Protein AF-A0A6B3R891-F1 (afdb_monomer)

Nearest PDB structures (foldseek):
  6grj-assembly1_E  TM=6.201E-01  e=4.876E-01  Aeromonas hydrophila
  6grj-assembly1_C  TM=6.245E-01  e=6.160E-01  Aeromonas hydrophila
  7a0g-assembly1_EEE  TM=6.509E-01  e=9.831E-01  Serratia marcescens
  3q0k-assembly1_A  TM=6.183E-01  e=3.164E+00  Homo sapiens

pLDDT: mean 75.76, std 16.64, range [42.31, 96.69]

Secondary structure (DSSP, 8-state):
--------------S---HHHHHHHHHHHHHHHHHHHHHHHHHHHHHHHHHHHHH-TT-GGGHHHHHHHHHHHHHHHHHHHHHHHHHHHHHHHHHHHHHHHHHHHHHHT--

Sequence (111 aa):
MKRFRRFRSDFRNNEKIILRDFLAMERTTLANERTFFSYIRTSFYLIIAGIAFVKLEDFEPLSWVGYALFFISAFLLTFGIIRYQLLQKKLNRFYDDSEIEERFKTDKSKE

Structure (mmCIF, N/CA/C/O backbone):
data_AF-A0A6B3R891-F1
#
_entry.id   AF-A0A6B3R891-F1
#
loop_
_atom_site.group_PDB
_atom_site.id
_atom_site.type_symbol
_atom_site.label_atom_id
_atom_site.label_alt_id
_atom_site.label_comp_id
_atom_site.label_asym_id
_atom_site.label_entity_id
_atom_site.label_seq_id
_atom_site.pdbx_PDB_ins_code
_atom_site.Cartn_x
_atom_site.Cartn_y
_atom_site.Cartn_z
_atom_site.occupancy
_atom_site.B_iso_or_equiv
_atom_site.auth_seq_id
_atom_site.auth_comp_id
_atom_site.auth_asym_id
_atom_site.auth_atom_id
_atom_site.pdbx_PDB_model_num
ATOM 1 N N . MET A 1 1 ? -21.878 10.599 -6.935 1.00 51.31 1 MET A N 1
ATOM 2 C CA . MET A 1 1 ? -22.145 9.140 -7.068 1.00 51.31 1 MET A CA 1
ATOM 3 C C . MET A 1 1 ? -20.910 8.403 -6.554 1.00 51.31 1 MET A C 1
ATOM 5 O O . MET A 1 1 ? -19.841 8.753 -7.007 1.00 51.31 1 MET A O 1
ATOM 9 N N . LYS A 1 2 ? -20.893 7.479 -5.587 1.00 42.31 2 LYS A N 1
ATOM 10 C CA . LYS A 1 2 ? -21.854 6.480 -5.095 1.00 42.31 2 LYS A CA 1
ATOM 11 C C . LYS A 1 2 ? -21.885 6.488 -3.555 1.00 42.31 2 LYS A C 1
ATOM 13 O O . LYS A 1 2 ? -20.847 6.472 -2.902 1.00 42.31 2 LYS A O 1
ATOM 18 N N . ARG A 1 3 ? -23.092 6.496 -2.986 1.00 43.94 3 ARG A N 1
ATOM 19 C CA . ARG A 1 3 ? -23.376 6.450 -1.544 1.00 43.94 3 ARG A CA 1
ATOM 20 C C . ARG A 1 3 ? -23.427 4.976 -1.122 1.00 43.94 3 ARG A C 1
ATOM 22 O O . ARG A 1 3 ? -24.460 4.334 -1.286 1.00 43.94 3 ARG A O 1
ATOM 29 N N . PHE A 1 4 ? -22.315 4.416 -0.645 1.00 45.41 4 PHE A N 1
ATOM 30 C CA . PHE A 1 4 ? -22.307 3.055 -0.099 1.00 45.41 4 PHE A CA 1
ATOM 31 C C . PHE A 1 4 ? -23.036 3.041 1.250 1.00 45.41 4 PHE A C 1
ATOM 33 O O . PHE A 1 4 ? -22.619 3.683 2.216 1.00 45.41 4 PHE A O 1
ATOM 40 N N . ARG A 1 5 ? -24.173 2.340 1.285 1.00 51.09 5 ARG A N 1
ATOM 41 C CA . ARG A 1 5 ? -24.994 2.118 2.479 1.00 51.09 5 ARG A CA 1
ATOM 42 C C . ARG A 1 5 ? -24.164 1.368 3.526 1.00 51.09 5 ARG A C 1
ATOM 44 O O . ARG A 1 5 ? -23.739 0.241 3.294 1.00 51.09 5 ARG A O 1
ATOM 51 N N . ARG A 1 6 ? -23.941 2.001 4.682 1.00 46.69 6 ARG A N 1
ATOM 52 C CA . ARG A 1 6 ? -23.404 1.346 5.881 1.00 46.69 6 ARG A CA 1
ATOM 53 C C . ARG A 1 6 ? -24.462 0.374 6.403 1.00 46.69 6 ARG A C 1
ATOM 55 O O . ARG A 1 6 ? -25.489 0.818 6.905 1.00 46.69 6 ARG A O 1
ATOM 62 N N . PHE A 1 7 ? -24.198 -0.926 6.310 1.00 45.84 7 PHE A N 1
ATOM 63 C CA . PHE A 1 7 ? -24.876 -1.925 7.131 1.00 45.84 7 PHE A CA 1
ATOM 64 C C . PHE A 1 7 ? -24.382 -1.718 8.571 1.00 45.84 7 PHE A C 1
ATOM 66 O O . PHE A 1 7 ? -23.289 -2.149 8.936 1.00 45.84 7 PHE A O 1
ATOM 73 N N . ARG A 1 8 ? -25.111 -0.905 9.346 1.00 48.62 8 ARG A N 1
ATOM 74 C CA . ARG A 1 8 ? -24.868 -0.701 10.777 1.00 48.62 8 ARG A CA 1
ATOM 75 C C . ARG A 1 8 ? -25.511 -1.897 11.480 1.00 48.62 8 ARG A C 1
ATOM 77 O O . ARG A 1 8 ? -26.711 -1.882 11.712 1.00 48.62 8 ARG A O 1
ATOM 84 N N . SER A 1 9 ? -24.736 -2.947 11.746 1.00 52.62 9 SER A N 1
ATOM 85 C CA . SER A 1 9 ? -25.131 -3.940 12.745 1.00 52.62 9 SER A CA 1
ATOM 86 C C . SER A 1 9 ? -25.125 -3.222 14.089 1.00 52.62 9 SER A C 1
ATOM 88 O O . SER A 1 9 ? -24.061 -2.831 14.573 1.00 52.62 9 SER A O 1
ATOM 90 N N . ASP A 1 10 ? -26.313 -2.960 14.614 1.00 44.12 10 ASP A N 1
ATOM 91 C CA . ASP A 1 10 ? -26.552 -2.241 15.859 1.00 44.12 10 ASP A CA 1
ATOM 92 C C . ASP A 1 10 ? -26.195 -3.144 17.053 1.00 44.12 10 ASP A C 1
ATOM 94 O O . ASP A 1 10 ? -27.053 -3.643 17.770 1.00 44.12 10 ASP A O 1
ATOM 98 N N . PHE A 1 11 ? -24.904 -3.438 17.226 1.00 49.31 11 PHE A N 1
ATOM 99 C CA . PHE A 1 11 ? -24.393 -4.041 18.454 1.00 49.31 11 PHE A CA 1
ATOM 100 C C . PHE A 1 11 ? -24.212 -2.919 19.476 1.00 49.31 11 PHE A C 1
ATOM 102 O O . PHE A 1 11 ? -23.114 -2.396 19.657 1.00 49.31 11 PHE A O 1
ATOM 109 N N . ARG A 1 12 ? -25.315 -2.514 20.111 1.00 45.50 12 ARG A N 1
ATOM 110 C CA . AR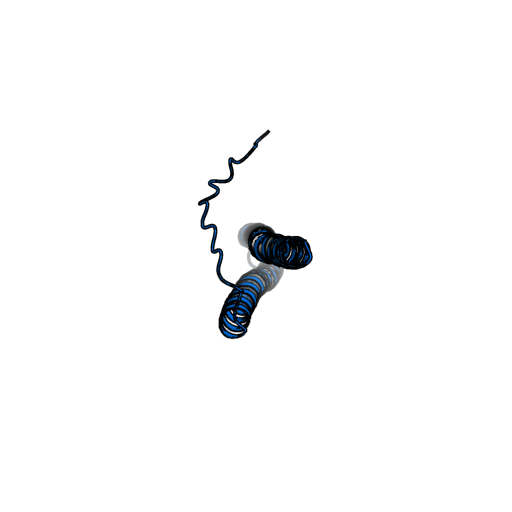G A 1 12 ? -25.291 -1.648 21.294 1.00 45.50 12 ARG A CA 1
ATOM 111 C C . ARG A 1 12 ? -24.778 -2.468 22.474 1.00 45.50 12 ARG A C 1
ATOM 113 O O . ARG A 1 12 ? -25.563 -3.071 23.201 1.00 45.50 12 ARG A O 1
ATOM 120 N N . ASN A 1 13 ? -23.457 -2.548 22.623 1.00 51.41 13 ASN A N 1
ATOM 121 C CA . ASN A 1 13 ? -22.866 -3.112 23.827 1.00 51.41 13 ASN A CA 1
ATOM 122 C C . ASN A 1 13 ? -22.953 -2.056 24.939 1.00 51.41 13 ASN A C 1
ATOM 124 O O . ASN A 1 13 ? -22.183 -1.106 24.960 1.00 51.41 13 ASN A O 1
ATOM 128 N N . ASN A 1 14 ? -23.939 -2.203 25.826 1.00 51.06 14 ASN A N 1
ATOM 129 C CA . ASN A 1 14 ? -24.176 -1.318 26.974 1.00 51.06 14 ASN A CA 1
ATOM 130 C C . ASN A 1 14 ? -23.170 -1.532 28.128 1.00 51.06 14 ASN A C 1
ATOM 132 O O . ASN A 1 14 ? -23.333 -0.938 29.203 1.00 51.06 14 ASN A O 1
ATOM 136 N N . GLU A 1 15 ? -22.163 -2.385 27.931 1.00 57.41 15 GLU A N 1
ATOM 137 C CA . GLU A 1 15 ? -21.151 -2.752 28.918 1.00 57.41 15 GLU A CA 1
ATOM 138 C C . GLU A 1 15 ? -19.906 -1.864 28.778 1.00 57.41 15 GLU A C 1
ATOM 140 O O . GLU A 1 15 ? -19.443 -1.586 27.672 1.00 57.41 15 GLU A O 1
ATOM 145 N N . LYS A 1 16 ? -19.371 -1.386 29.910 1.00 58.34 16 LYS A N 1
ATOM 146 C CA . LYS A 1 16 ? -18.164 -0.547 29.943 1.00 58.34 16 LYS A CA 1
ATOM 147 C C . LYS A 1 16 ? -17.007 -1.286 29.269 1.00 58.34 16 LYS A C 1
ATOM 149 O O . LYS A 1 16 ? -16.736 -2.428 29.634 1.00 58.34 16 LYS A O 1
ATOM 154 N N . ILE A 1 17 ? -16.314 -0.627 28.337 1.00 62.66 17 ILE A N 1
ATOM 155 C CA . ILE A 1 17 ? -15.110 -1.180 27.706 1.00 62.66 17 ILE A CA 1
ATOM 156 C C . ILE A 1 17 ? -14.088 -1.438 28.812 1.00 62.66 17 ILE A C 1
ATOM 158 O O . ILE A 1 17 ? -13.577 -0.518 29.448 1.00 62.66 17 ILE A O 1
ATOM 162 N N . ILE A 1 18 ? -13.820 -2.710 29.079 1.00 72.62 18 ILE A N 1
ATOM 163 C CA . ILE A 1 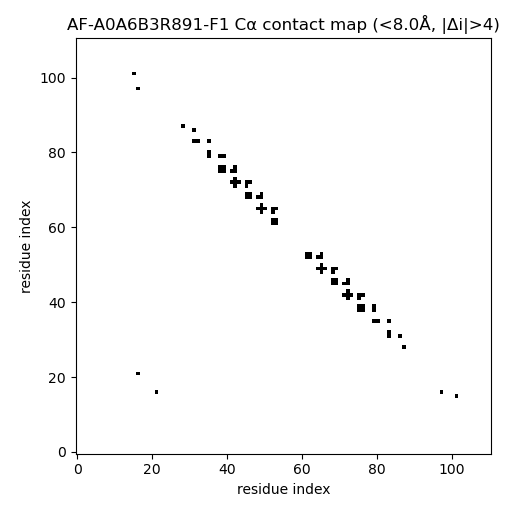18 ? -12.849 -3.123 30.088 1.00 72.62 18 ILE A CA 1
ATOM 164 C C . ILE A 1 18 ? -11.453 -2.972 29.467 1.00 72.62 18 ILE A C 1
ATOM 166 O O . ILE A 1 18 ? -11.293 -3.131 28.257 1.00 72.62 18 ILE A O 1
ATOM 170 N N . LEU A 1 19 ? -10.409 -2.754 30.274 1.00 74.50 19 LEU A N 1
ATOM 171 C CA . LEU A 1 19 ? -9.014 -2.668 29.803 1.00 74.50 19 LEU A CA 1
ATOM 172 C C . LEU A 1 19 ? -8.623 -3.826 28.854 1.00 74.50 19 LEU A C 1
ATOM 174 O O . LEU A 1 19 ? -7.897 -3.633 27.884 1.00 74.50 19 LEU A O 1
ATOM 178 N N . ARG A 1 20 ? -9.167 -5.030 29.073 1.00 80.19 20 ARG A N 1
ATOM 179 C CA . ARG A 1 20 ? -8.980 -6.194 28.190 1.00 80.19 20 ARG A CA 1
ATO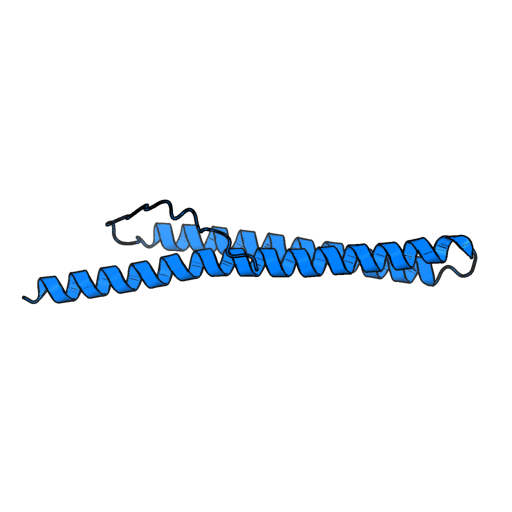M 180 C C . ARG A 1 20 ? -9.438 -5.948 26.748 1.00 80.19 20 ARG A C 1
ATOM 182 O O . ARG A 1 20 ? -8.775 -6.406 25.818 1.00 80.19 20 ARG A O 1
ATOM 189 N N . ASP A 1 21 ? -10.556 -5.259 26.565 1.00 79.00 21 ASP A N 1
ATOM 190 C CA . ASP A 1 21 ? -11.152 -5.012 25.253 1.00 79.00 21 ASP A CA 1
ATOM 191 C C . ASP A 1 21 ? -10.382 -3.910 24.513 1.00 79.00 21 ASP A C 1
ATOM 193 O O . ASP A 1 21 ? -10.179 -4.009 23.302 1.00 79.00 21 ASP A O 1
ATOM 197 N N . PHE A 1 22 ? -9.827 -2.940 25.251 1.00 79.69 22 PHE A N 1
ATOM 198 C CA . PHE A 1 22 ? -8.848 -1.984 24.725 1.00 79.69 22 PHE A CA 1
ATOM 199 C C . PHE A 1 22 ? -7.580 -2.692 24.217 1.00 79.69 22 PHE A C 1
ATOM 201 O O . PHE A 1 22 ? -7.221 -2.546 23.047 1.00 79.69 22 PHE A O 1
ATOM 208 N N . LEU A 1 23 ? -6.958 -3.557 25.033 1.00 82.50 23 LEU A N 1
ATOM 209 C CA . LEU A 1 23 ? -5.793 -4.350 24.604 1.00 82.50 23 LEU A CA 1
ATOM 210 C C . LEU A 1 23 ? -6.120 -5.298 23.434 1.00 82.50 23 LEU A C 1
ATOM 212 O O . LEU A 1 23 ? -5.256 -5.629 22.617 1.00 82.50 23 LEU A O 1
ATOM 216 N N . ALA A 1 24 ? -7.354 -5.798 23.338 1.00 84.00 24 ALA A N 1
ATOM 217 C CA . ALA A 1 24 ? -7.794 -6.571 22.180 1.00 84.00 24 ALA A CA 1
ATOM 218 C C . ALA A 1 24 ? -7.853 -5.697 20.918 1.00 84.00 24 ALA A C 1
ATOM 220 O O . ALA A 1 24 ? -7.377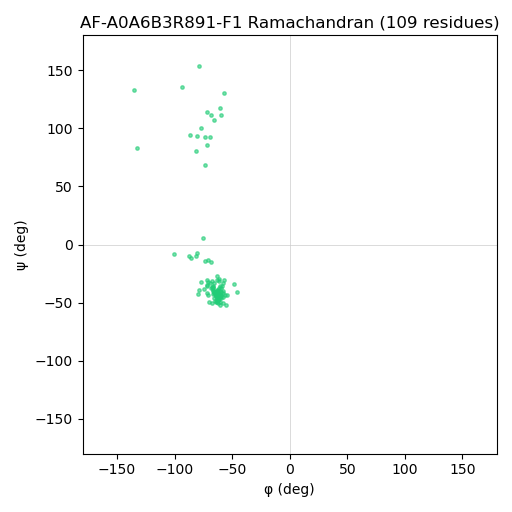 -6.122 19.864 1.00 84.00 24 ALA A O 1
ATOM 221 N N . MET A 1 25 ? -8.361 -4.472 21.034 1.00 80.19 25 MET A N 1
ATOM 222 C CA . MET A 1 25 ? -8.458 -3.518 19.935 1.00 80.19 25 MET A CA 1
ATOM 223 C C . MET A 1 25 ? -7.080 -3.067 19.438 1.00 80.19 25 MET A C 1
ATOM 225 O O . MET A 1 25 ? -6.831 -3.158 18.235 1.00 80.19 25 MET A O 1
ATOM 229 N N . GLU A 1 26 ? -6.149 -2.712 20.328 1.00 85.56 26 GLU A N 1
ATOM 230 C CA . GLU A 1 26 ? -4.766 -2.374 19.952 1.00 85.56 26 GLU A CA 1
ATOM 231 C C . GLU A 1 26 ? -4.104 -3.492 19.142 1.00 85.56 26 GLU A C 1
ATOM 233 O O . GLU A 1 26 ? -3.514 -3.233 18.093 1.00 85.56 26 GLU A O 1
ATOM 238 N N . ARG A 1 27 ? -4.274 -4.758 19.548 1.00 86.75 27 ARG A N 1
ATOM 239 C CA . ARG A 1 27 ? -3.743 -5.907 18.793 1.00 86.75 27 ARG A CA 1
ATOM 240 C C . ARG A 1 27 ? -4.321 -5.998 17.379 1.00 86.75 27 ARG A C 1
ATOM 242 O O . ARG A 1 27 ? -3.599 -6.364 16.450 1.00 86.75 27 ARG A O 1
ATOM 249 N N . THR A 1 28 ? -5.594 -5.647 17.185 1.00 87.62 28 THR A N 1
ATOM 250 C CA . THR A 1 28 ? -6.194 -5.595 15.841 1.00 87.62 28 THR A CA 1
ATOM 251 C C . THR A 1 28 ? -5.679 -4.418 15.012 1.00 87.62 28 THR A C 1
ATOM 253 O O . THR A 1 28 ? -5.453 -4.579 13.810 1.00 87.62 28 THR A O 1
ATOM 256 N N . THR A 1 29 ? -5.422 -3.265 15.634 1.00 84.38 29 THR A N 1
ATOM 257 C CA . THR A 1 29 ? -4.817 -2.093 14.982 1.00 84.38 29 THR A CA 1
ATOM 258 C C . THR A 1 29 ? -3.407 -2.407 14.500 1.00 84.38 29 THR A C 1
ATOM 260 O O . THR A 1 29 ? -3.108 -2.247 13.317 1.00 84.38 29 THR A O 1
ATOM 263 N N . LEU A 1 30 ? -2.579 -2.978 15.374 1.00 87.19 30 LEU A N 1
ATOM 264 C CA . LEU A 1 30 ? -1.200 -3.366 15.076 1.00 87.19 30 LEU A CA 1
ATOM 265 C C . LEU A 1 30 ? -1.142 -4.417 13.951 1.00 87.19 30 LEU A C 1
ATOM 267 O O . LEU A 1 30 ? -0.302 -4.357 13.051 1.00 87.19 30 LEU A O 1
ATOM 271 N N . ALA A 1 31 ? -2.096 -5.353 13.928 1.00 89.50 31 ALA A N 1
ATOM 272 C CA . ALA A 1 31 ? -2.243 -6.306 12.828 1.00 89.50 31 ALA A CA 1
ATOM 273 C C . ALA A 1 31 ? -2.633 -5.635 11.492 1.00 89.50 31 ALA A C 1
ATOM 275 O O . ALA A 1 31 ? -2.202 -6.087 10.421 1.00 89.50 31 ALA A O 1
ATOM 276 N N . ASN A 1 32 ? -3.419 -4.555 11.521 1.00 86.19 32 ASN A N 1
ATOM 277 C CA . ASN A 1 32 ? -3.773 -3.789 10.324 1.00 86.19 32 ASN A CA 1
ATOM 278 C C . ASN A 1 32 ? -2.613 -2.972 9.782 1.00 86.19 32 ASN A C 1
ATOM 280 O O . ASN A 1 32 ? -2.396 -2.984 8.569 1.00 86.19 32 ASN A O 1
ATOM 284 N N . GLU A 1 33 ? -1.848 -2.332 10.660 1.00 89.62 33 GLU A N 1
ATOM 285 C CA . GLU A 1 33 ? -0.610 -1.641 10.303 1.00 89.62 33 GLU A CA 1
ATOM 286 C C . GLU A 1 33 ? 0.398 -2.607 9.682 1.00 89.62 33 GLU A C 1
ATOM 288 O O . GLU A 1 33 ? 0.926 -2.343 8.606 1.00 89.62 33 GLU A O 1
ATOM 293 N N . ARG A 1 34 ? 0.577 -3.801 10.261 1.00 92.50 34 ARG A N 1
ATOM 294 C CA . ARG A 1 34 ? 1.406 -4.861 9.664 1.00 92.50 34 ARG A CA 1
ATOM 295 C C . ARG A 1 34 ? 0.961 -5.228 8.247 1.00 92.50 34 ARG A C 1
ATOM 297 O O . ARG A 1 34 ? 1.791 -5.418 7.355 1.00 92.50 34 ARG A O 1
ATOM 304 N N . THR A 1 35 ? -0.347 -5.347 8.031 1.00 91.12 35 THR A N 1
ATOM 305 C CA . THR A 1 35 ? -0.894 -5.665 6.705 1.00 91.12 35 THR A CA 1
ATOM 306 C C . THR A 1 35 ? -0.619 -4.521 5.725 1.00 91.12 35 THR A C 1
ATOM 308 O O . THR A 1 35 ? -0.204 -4.763 4.595 1.00 91.12 35 THR A O 1
ATOM 311 N N . PHE A 1 36 ? -0.773 -3.273 6.166 1.00 89.00 36 PHE A N 1
ATOM 312 C CA . PHE A 1 36 ? -0.440 -2.083 5.384 1.00 89.00 36 PHE A CA 1
ATOM 313 C C . PHE A 1 36 ? 1.050 -2.026 5.009 1.00 89.00 36 PHE A C 1
ATOM 315 O O . PHE A 1 36 ? 1.379 -1.876 3.832 1.00 89.00 36 PHE A O 1
ATOM 322 N N . PHE A 1 37 ? 1.956 -2.265 5.960 1.00 90.38 37 PHE A N 1
ATOM 323 C CA . PHE A 1 37 ? 3.392 -2.349 5.681 1.00 90.38 37 PHE A CA 1
ATOM 324 C C . PHE A 1 37 ? 3.747 -3.483 4.713 1.00 90.38 37 PHE A C 1
ATOM 326 O O . PHE A 1 37 ? 4.691 -3.352 3.937 1.00 90.38 37 PHE A O 1
ATOM 333 N N . SER A 1 38 ? 2.980 -4.575 4.702 1.00 94.62 38 SER A N 1
ATOM 334 C CA . SER A 1 38 ? 3.163 -5.661 3.730 1.00 94.62 38 SER A CA 1
ATOM 335 C C . SER A 1 38 ? 2.787 -5.229 2.304 1.00 94.62 38 SER A C 1
ATOM 337 O O . SER A 1 38 ? 3.491 -5.577 1.354 1.00 94.62 38 SER A O 1
ATOM 339 N N . TYR A 1 39 ? 1.741 -4.409 2.138 1.00 93.19 39 TYR A N 1
ATOM 340 C CA . TYR A 1 39 ? 1.407 -3.791 0.845 1.00 93.19 39 TYR A CA 1
ATOM 341 C C . TYR A 1 39 ? 2.488 -2.810 0.377 1.00 93.19 39 TYR A C 1
ATOM 343 O O . TYR A 1 39 ? 2.881 -2.846 -0.787 1.00 93.19 39 TYR A O 1
ATOM 351 N N . ILE A 1 40 ? 3.026 -1.976 1.275 1.00 94.44 40 ILE A N 1
ATOM 352 C CA . ILE A 1 40 ? 4.143 -1.074 0.939 1.00 94.44 40 ILE A CA 1
ATOM 353 C C . ILE A 1 40 ? 5.363 -1.880 0.491 1.00 94.44 40 ILE A C 1
ATOM 355 O O . ILE A 1 40 ? 5.931 -1.621 -0.567 1.00 94.44 40 ILE A O 1
ATOM 359 N N . ARG A 1 41 ? 5.737 -2.895 1.274 1.00 94.88 41 ARG A N 1
ATOM 360 C CA . ARG A 1 41 ? 6.883 -3.761 0.997 1.00 94.88 41 ARG A CA 1
ATOM 361 C C . ARG A 1 41 ? 6.791 -4.394 -0.393 1.00 94.88 41 ARG A C 1
ATOM 363 O O . ARG A 1 41 ? 7.735 -4.307 -1.170 1.00 94.88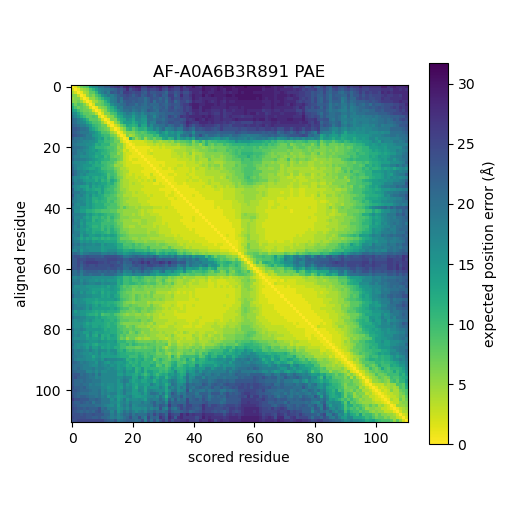 41 ARG A O 1
ATOM 370 N N . THR A 1 42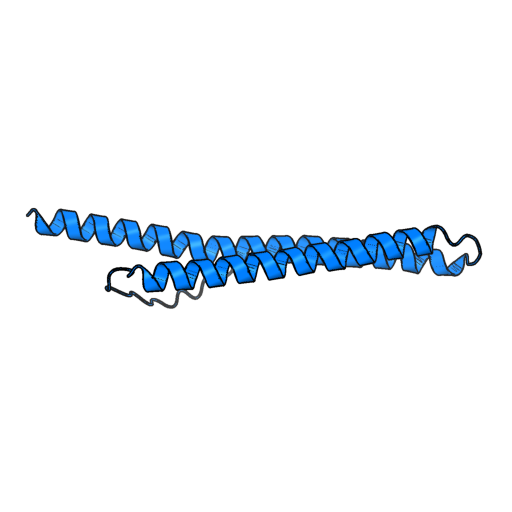 ? 5.662 -5.026 -0.707 1.00 96.31 42 THR A N 1
ATOM 371 C CA . THR A 1 42 ? 5.447 -5.673 -2.014 1.00 96.31 42 THR A CA 1
ATOM 372 C C . THR A 1 42 ? 5.478 -4.667 -3.162 1.00 96.31 42 THR A C 1
ATOM 374 O O . THR A 1 42 ? 6.108 -4.931 -4.182 1.00 96.31 42 THR A O 1
ATOM 377 N N . SER A 1 43 ? 4.901 -3.480 -2.969 1.00 95.38 43 SER A N 1
ATOM 378 C CA . SER A 1 43 ? 4.951 -2.396 -3.957 1.00 95.38 43 SER A CA 1
ATOM 379 C C . SER A 1 43 ? 6.393 -1.945 -4.233 1.00 95.38 43 SER A C 1
ATOM 381 O O . SER A 1 43 ? 6.780 -1.788 -5.392 1.00 95.38 43 SER A O 1
ATOM 383 N N . PHE A 1 44 ? 7.228 -1.807 -3.198 1.00 96.19 44 PHE A N 1
ATOM 384 C CA . PHE A 1 44 ? 8.642 -1.450 -3.358 1.00 96.19 44 PHE A CA 1
ATOM 385 C C . PHE A 1 44 ? 9.449 -2.527 -4.074 1.00 96.19 44 PHE A C 1
ATOM 387 O O . PHE A 1 44 ? 10.241 -2.191 -4.951 1.00 96.19 44 PHE A O 1
ATOM 394 N N . TYR A 1 45 ? 9.217 -3.807 -3.777 1.00 96.69 45 TYR A N 1
ATOM 395 C CA . TYR A 1 45 ? 9.865 -4.887 -4.525 1.00 96.69 45 TYR A CA 1
ATOM 396 C C . TYR A 1 45 ? 9.514 -4.847 -6.013 1.00 96.69 45 TYR A C 1
ATOM 398 O O . TYR A 1 45 ? 10.400 -5.021 -6.845 1.00 96.69 45 TYR A O 1
ATOM 406 N N . LEU A 1 46 ? 8.256 -4.559 -6.359 1.00 95.31 46 LEU A N 1
ATOM 407 C CA . LEU A 1 46 ? 7.836 -4.416 -7.754 1.00 95.31 46 LEU A CA 1
ATOM 408 C C . LEU A 1 46 ? 8.453 -3.193 -8.437 1.00 95.31 46 LEU A C 1
ATOM 410 O O . LEU A 1 46 ? 8.805 -3.283 -9.607 1.00 95.31 46 LEU A O 1
ATOM 414 N N . ILE A 1 47 ? 8.627 -2.075 -7.725 1.00 95.12 47 ILE A N 1
ATOM 415 C CA . ILE A 1 47 ? 9.329 -0.895 -8.258 1.00 95.12 47 ILE A CA 1
ATOM 416 C C . ILE A 1 47 ? 10.795 -1.225 -8.522 1.00 95.12 47 ILE A C 1
ATOM 418 O O . ILE A 1 47 ? 11.287 -0.954 -9.610 1.00 95.12 47 ILE A O 1
ATOM 422 N N . ILE A 1 48 ? 11.488 -1.839 -7.560 1.00 95.38 48 ILE A N 1
ATOM 423 C CA . ILE A 1 48 ? 12.898 -2.223 -7.709 1.00 95.38 48 ILE A CA 1
ATOM 424 C C . ILE A 1 48 ? 13.060 -3.198 -8.879 1.00 95.38 48 ILE A C 1
ATOM 426 O O . ILE A 1 48 ? 13.936 -3.003 -9.719 1.00 95.38 48 ILE A O 1
ATOM 430 N N . ALA A 1 49 ? 12.188 -4.204 -8.973 1.00 92.94 49 ALA A N 1
ATOM 431 C CA . ALA A 1 49 ? 12.166 -5.131 -10.097 1.00 92.94 49 ALA A CA 1
ATOM 432 C C . ALA A 1 49 ? 11.879 -4.405 -11.422 1.00 92.94 49 ALA A C 1
ATOM 434 O O . ALA A 1 49 ? 12.587 -4.626 -12.397 1.00 92.94 49 ALA A O 1
ATOM 435 N N . GLY A 1 50 ? 10.905 -3.492 -11.456 1.00 91.44 50 GLY A N 1
ATOM 436 C CA . GLY A 1 50 ? 10.583 -2.687 -12.635 1.00 91.44 50 GLY A CA 1
ATOM 437 C C . GLY A 1 50 ? 11.764 -1.835 -13.102 1.00 91.44 50 GLY A C 1
ATOM 438 O O . GLY A 1 50 ? 12.069 -1.823 -14.289 1.00 91.44 50 GLY A O 1
ATOM 439 N N . ILE A 1 51 ? 12.482 -1.193 -12.176 1.00 91.31 51 ILE A N 1
ATOM 440 C CA . ILE A 1 51 ? 13.711 -0.438 -12.470 1.00 91.31 51 ILE A CA 1
ATOM 441 C C . ILE A 1 51 ? 14.793 -1.365 -13.031 1.00 91.31 51 ILE A C 1
ATOM 443 O O . ILE A 1 51 ? 15.438 -1.013 -14.016 1.00 91.31 51 ILE A O 1
ATOM 447 N N . ALA A 1 52 ? 14.986 -2.544 -12.434 1.00 90.62 52 ALA A N 1
ATOM 448 C CA . ALA A 1 52 ? 15.953 -3.523 -12.921 1.00 90.62 52 ALA A CA 1
ATOM 449 C C . ALA A 1 52 ? 15.625 -3.978 -14.353 1.00 90.62 52 ALA A C 1
ATOM 451 O O . ALA A 1 52 ? 16.519 -4.017 -15.190 1.00 90.62 52 ALA A O 1
ATOM 452 N N . PHE A 1 53 ? 14.349 -4.241 -14.653 1.00 86.69 53 PHE A N 1
ATOM 453 C CA . PHE A 1 53 ? 13.898 -4.623 -15.994 1.00 86.69 53 PHE A CA 1
ATOM 454 C C . PHE A 1 53 ? 14.039 -3.500 -17.025 1.00 86.69 53 PHE A C 1
ATOM 456 O O . PHE A 1 53 ? 14.443 -3.775 -18.146 1.00 86.69 53 PHE A O 1
ATOM 463 N N . VAL A 1 54 ? 13.746 -2.246 -16.667 1.00 84.69 54 VAL A N 1
ATOM 464 C CA . VAL A 1 54 ? 13.928 -1.098 -17.579 1.00 84.69 54 VAL A CA 1
ATOM 465 C C . VAL A 1 54 ? 15.409 -0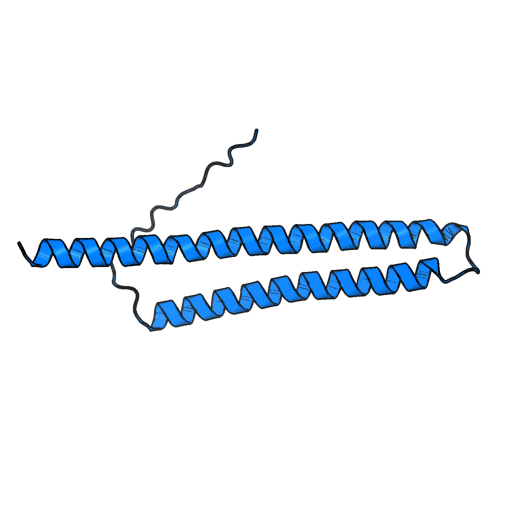.840 -17.868 1.00 84.69 54 VAL A C 1
ATOM 467 O O . VAL A 1 54 ? 15.747 -0.387 -18.955 1.00 84.69 54 VAL A O 1
ATOM 470 N N . LYS A 1 55 ? 16.295 -1.131 -16.909 1.00 84.12 55 LYS A N 1
ATOM 471 C CA . LYS A 1 55 ? 17.746 -0.952 -17.050 1.00 84.12 55 LYS A CA 1
ATOM 472 C C . LYS A 1 55 ? 18.438 -2.102 -17.800 1.00 84.12 55 LYS A C 1
ATOM 474 O O . LYS A 1 55 ? 19.612 -1.976 -18.134 1.00 84.12 55 LYS A O 1
ATOM 479 N N . LEU A 1 56 ? 17.748 -3.214 -18.062 1.00 82.25 56 LEU A N 1
ATOM 480 C CA . LEU A 1 56 ? 18.251 -4.256 -18.957 1.00 82.25 56 LEU A CA 1
ATOM 481 C C . LEU A 1 56 ? 18.139 -3.752 -20.407 1.00 82.25 56 LEU A C 1
ATOM 483 O O . LEU A 1 56 ? 17.100 -3.896 -21.045 1.00 82.25 56 LEU A O 1
ATOM 487 N N . GLU A 1 57 ? 19.213 -3.145 -20.913 1.00 63.31 57 GLU A N 1
ATOM 488 C CA . GLU A 1 57 ? 19.299 -2.594 -22.278 1.00 63.31 57 GLU A CA 1
ATOM 489 C C . GLU A 1 57 ? 19.286 -3.681 -23.375 1.00 63.31 57 GLU A C 1
ATOM 491 O O . GLU A 1 57 ? 18.999 -3.382 -24.530 1.00 63.31 57 GLU A O 1
ATOM 496 N N . ASP A 1 58 ? 19.510 -4.952 -23.020 1.00 64.81 58 ASP A N 1
ATOM 497 C CA . ASP A 1 58 ? 19.671 -6.055 -23.982 1.00 64.81 58 ASP A CA 1
ATOM 498 C C . ASP A 1 58 ? 18.352 -6.633 -24.545 1.00 64.81 58 ASP A C 1
ATOM 500 O O . ASP A 1 58 ? 18.380 -7.463 -25.454 1.00 64.81 58 ASP A O 1
ATOM 504 N N . PHE A 1 59 ? 17.182 -6.222 -24.035 1.00 64.44 59 PHE A N 1
ATOM 505 C CA . PHE A 1 59 ? 15.880 -6.746 -24.474 1.00 64.44 59 PHE A CA 1
ATOM 506 C C . PHE A 1 59 ? 14.861 -5.627 -24.746 1.00 64.44 59 PHE A C 1
ATOM 508 O O . PHE A 1 59 ? 13.980 -5.366 -23.925 1.00 64.44 59 PHE A O 1
ATOM 515 N N . GLU A 1 60 ? 14.910 -5.027 -25.942 1.00 67.81 60 GLU A N 1
ATOM 516 C CA . GLU A 1 60 ? 13.926 -4.032 -26.418 1.00 67.81 60 GLU A CA 1
ATOM 517 C C . GLU A 1 60 ? 12.438 -4.400 -26.195 1.00 67.81 60 GLU A C 1
ATOM 519 O O . GLU A 1 60 ? 11.670 -3.528 -25.787 1.00 67.81 60 GLU A O 1
ATOM 524 N N . PRO A 1 61 ? 11.965 -5.652 -26.391 1.00 72.31 61 PRO A N 1
ATOM 525 C CA . PRO A 1 61 ? 10.555 -5.966 -26.143 1.00 72.31 61 PRO A CA 1
ATOM 526 C C . PRO A 1 61 ? 10.183 -6.041 -24.652 1.00 72.31 61 PRO A C 1
ATOM 528 O O . PRO A 1 61 ? 8.997 -6.048 -24.312 1.00 72.31 61 PRO A O 1
ATOM 531 N N . LEU A 1 62 ? 11.157 -6.106 -23.737 1.00 74.38 62 LEU A N 1
ATOM 532 C CA . LEU A 1 62 ? 10.903 -6.334 -22.312 1.00 74.38 62 LEU A CA 1
ATOM 533 C C . LEU A 1 62 ? 10.591 -5.043 -21.542 1.00 74.38 62 LEU A C 1
ATOM 535 O O . LEU A 1 62 ? 10.071 -5.100 -20.426 1.00 74.38 62 LEU A O 1
ATOM 539 N N . SER A 1 63 ? 10.808 -3.872 -22.143 1.00 76.94 63 SER A N 1
ATOM 540 C CA . SER A 1 63 ? 10.553 -2.570 -21.515 1.00 76.94 63 SER A CA 1
ATOM 541 C C . SER A 1 63 ? 9.092 -2.405 -21.073 1.00 76.94 63 SER A C 1
ATOM 543 O O . SER A 1 63 ? 8.824 -1.821 -20.021 1.00 76.94 63 SER A O 1
ATOM 545 N N . TRP A 1 64 ? 8.136 -2.989 -21.812 1.00 85.12 64 TRP A N 1
ATOM 546 C CA . TRP A 1 64 ? 6.714 -2.996 -21.438 1.00 85.12 64 TRP A CA 1
ATOM 547 C C . TRP A 1 64 ? 6.460 -3.664 -20.080 1.00 85.12 64 TRP A C 1
ATOM 549 O O . TRP A 1 64 ? 5.610 -3.212 -19.311 1.00 85.12 64 TRP A O 1
ATOM 559 N N . VAL A 1 65 ? 7.221 -4.712 -19.749 1.00 89.00 65 VAL A N 1
ATOM 560 C CA . VAL A 1 65 ? 7.104 -5.425 -18.468 1.00 89.00 65 VAL A CA 1
ATOM 561 C C . VAL A 1 65 ? 7.457 -4.497 -17.308 1.00 89.00 65 VAL A C 1
ATOM 563 O O . VAL A 1 65 ? 6.756 -4.490 -16.298 1.00 89.00 65 VAL A O 1
ATOM 566 N N . GLY A 1 66 ? 8.476 -3.650 -17.472 1.00 90.00 66 GLY A N 1
ATOM 567 C CA . GLY A 1 66 ? 8.831 -2.625 -16.492 1.00 90.00 66 GLY A CA 1
ATOM 568 C C . GLY A 1 66 ? 7.671 -1.667 -16.210 1.00 90.00 66 GLY A C 1
ATOM 569 O O . GLY A 1 66 ? 7.281 -1.489 -15.055 1.00 90.00 66 GLY A O 1
ATOM 570 N N . TYR A 1 67 ? 7.055 -1.114 -17.259 1.00 88.94 67 TYR A N 1
ATOM 571 C CA . TYR A 1 67 ? 5.887 -0.234 -17.121 1.00 88.94 67 TYR A CA 1
ATOM 572 C C . TYR A 1 67 ? 4.682 -0.942 -16.483 1.00 88.94 67 TYR A C 1
ATOM 574 O O . TYR A 1 67 ? 4.005 -0.358 -15.634 1.00 88.94 67 TYR A O 1
ATOM 582 N N . ALA A 1 68 ? 4.442 -2.212 -16.824 1.00 92.88 68 ALA A N 1
ATOM 583 C CA . ALA A 1 68 ? 3.394 -3.017 -16.199 1.00 92.88 68 ALA A CA 1
ATOM 584 C C . ALA A 1 68 ? 3.643 -3.213 -14.692 1.00 92.88 68 ALA A C 1
ATOM 586 O O . ALA A 1 68 ? 2.723 -3.048 -13.888 1.00 92.88 68 ALA A O 1
ATOM 587 N N . LEU A 1 69 ? 4.886 -3.496 -14.289 1.00 93.06 69 LEU A N 1
ATOM 588 C CA . LEU A 1 69 ? 5.279 -3.621 -12.881 1.00 93.06 69 LEU A CA 1
ATOM 589 C C . LEU A 1 69 ? 5.079 -2.313 -12.108 1.00 93.06 69 LEU A C 1
ATOM 591 O O . LEU A 1 69 ? 4.567 -2.339 -10.986 1.00 93.06 69 LEU A O 1
ATOM 595 N N . PHE A 1 70 ? 5.419 -1.172 -12.709 1.00 93.00 70 PHE A N 1
ATOM 596 C CA . PHE A 1 70 ? 5.150 0.141 -12.121 1.00 93.00 70 PHE A CA 1
ATOM 597 C C . PHE A 1 70 ? 3.653 0.386 -11.922 1.00 93.00 70 PHE A C 1
ATOM 599 O O . PHE A 1 70 ? 3.244 0.835 -10.848 1.00 93.00 70 PHE A O 1
ATOM 606 N N . PHE A 1 71 ? 2.825 0.046 -12.914 1.00 95.25 71 PHE A N 1
ATOM 607 C CA . PHE A 1 71 ? 1.374 0.197 -12.816 1.00 95.25 71 PHE A CA 1
ATOM 608 C C . PHE A 1 71 ? 0.782 -0.674 -11.700 1.00 95.25 71 PHE A C 1
ATOM 610 O O . PHE A 1 71 ? 0.015 -0.187 -10.867 1.00 95.25 71 PHE A O 1
ATOM 617 N N . ILE A 1 72 ? 1.185 -1.947 -11.629 1.00 95.31 72 ILE A N 1
ATOM 618 C CA . ILE A 1 72 ? 0.746 -2.882 -10.582 1.00 95.31 72 ILE A CA 1
ATOM 619 C C . ILE A 1 72 ? 1.203 -2.403 -9.200 1.00 95.31 72 ILE A C 1
ATOM 621 O O . ILE A 1 72 ? 0.429 -2.455 -8.245 1.00 95.31 72 ILE A O 1
ATOM 625 N N . SER A 1 73 ? 2.433 -1.900 -9.083 1.00 95.62 73 SER A N 1
ATOM 626 C CA . SER A 1 73 ? 2.943 -1.354 -7.826 1.00 95.62 73 SER A CA 1
ATOM 627 C C . SER A 1 73 ? 2.140 -0.139 -7.355 1.00 95.62 73 SER A C 1
ATOM 629 O O . SER A 1 73 ? 1.692 -0.100 -6.209 1.00 95.62 73 SER A O 1
ATOM 631 N N . ALA A 1 74 ? 1.872 0.822 -8.244 1.00 95.12 74 ALA A N 1
ATOM 632 C CA . ALA A 1 74 ? 1.049 1.986 -7.924 1.00 95.12 74 ALA A CA 1
ATOM 633 C C . ALA A 1 74 ? -0.375 1.578 -7.505 1.00 95.12 74 ALA A C 1
ATOM 635 O O . ALA A 1 74 ? -0.929 2.121 -6.543 1.00 95.12 74 ALA A O 1
ATOM 636 N N . PHE A 1 75 ? -0.954 0.581 -8.178 1.00 95.44 75 PHE A N 1
ATOM 637 C CA . PHE A 1 75 ? -2.251 0.017 -7.813 1.00 95.44 75 PHE A CA 1
ATOM 638 C C . PHE A 1 75 ? -2.237 -0.628 -6.417 1.00 95.44 75 PHE A C 1
ATOM 640 O O . PHE A 1 75 ? -3.108 -0.340 -5.597 1.00 95.44 75 PHE A O 1
ATOM 647 N N . LEU A 1 76 ? -1.240 -1.458 -6.099 1.00 93.12 76 LEU A N 1
ATOM 648 C CA . LEU A 1 76 ? -1.121 -2.088 -4.779 1.00 93.12 76 LEU A CA 1
ATOM 649 C C . LEU A 1 76 ? -0.907 -1.064 -3.662 1.00 93.12 76 LEU A C 1
ATOM 651 O O . LEU A 1 76 ? -1.522 -1.181 -2.599 1.00 93.12 76 LEU A O 1
ATOM 655 N N . LEU A 1 77 ? -0.089 -0.041 -3.909 1.00 92.75 77 LEU A N 1
ATOM 656 C CA . LEU A 1 77 ? 0.174 1.022 -2.946 1.00 92.75 77 LEU A CA 1
ATOM 657 C C . LEU A 1 77 ? -1.106 1.817 -2.648 1.00 92.75 77 LEU A C 1
ATOM 659 O O . LEU A 1 77 ? -1.480 1.993 -1.487 1.00 92.75 77 LEU A O 1
ATOM 663 N N . THR A 1 78 ? -1.818 2.248 -3.693 1.00 91.75 78 THR A N 1
ATOM 664 C CA . THR A 1 78 ? -3.077 2.999 -3.555 1.00 91.75 78 THR A CA 1
ATOM 665 C C . THR A 1 78 ? -4.169 2.166 -2.885 1.00 91.75 78 THR A C 1
ATOM 667 O O . THR A 1 78 ? -4.816 2.642 -1.949 1.00 91.75 78 THR A O 1
ATOM 670 N N . PHE A 1 79 ? -4.334 0.901 -3.279 1.00 92.44 79 PHE A N 1
ATOM 671 C CA . PHE A 1 79 ? -5.271 -0.020 -2.639 1.00 92.44 79 PHE A CA 1
ATOM 672 C C . PHE A 1 79 ? -4.941 -0.243 -1.155 1.00 92.44 79 PHE A C 1
ATOM 674 O O . PHE A 1 79 ? -5.834 -0.176 -0.304 1.00 92.44 79 PHE A O 1
ATOM 681 N N . GLY A 1 80 ? -3.661 -0.441 -0.825 1.00 89.62 80 GLY A N 1
ATOM 682 C CA . GLY A 1 80 ? -3.182 -0.599 0.547 1.00 89.62 80 GLY A CA 1
ATOM 683 C C . GLY A 1 80 ? -3.520 0.605 1.431 1.00 89.62 80 GLY A C 1
ATOM 684 O O . GLY A 1 80 ? -4.043 0.426 2.534 1.00 89.62 80 GLY A O 1
ATOM 685 N N . ILE A 1 81 ? -3.305 1.827 0.927 1.00 89.31 81 ILE A N 1
ATOM 686 C CA . ILE A 1 81 ? -3.638 3.080 1.627 1.00 89.31 81 ILE A CA 1
ATOM 687 C C . ILE A 1 81 ? -5.148 3.190 1.869 1.00 89.31 81 ILE A C 1
ATOM 689 O O . ILE A 1 81 ? -5.575 3.455 2.996 1.00 89.31 81 ILE A O 1
ATOM 693 N N . ILE A 1 82 ? -5.974 2.949 0.845 1.00 87.25 82 ILE A N 1
ATOM 694 C CA . ILE A 1 82 ? -7.439 3.023 0.968 1.00 87.25 82 ILE A CA 1
ATOM 695 C C . ILE A 1 82 ? -7.939 2.023 2.016 1.00 87.25 82 ILE A C 1
ATOM 697 O O . ILE A 1 82 ? -8.734 2.376 2.892 1.00 87.25 82 ILE A O 1
ATOM 701 N N . ARG A 1 83 ? -7.453 0.777 1.965 1.00 86.50 83 ARG A N 1
ATOM 702 C CA . ARG A 1 83 ? -7.838 -0.288 2.900 1.00 86.50 83 ARG A CA 1
ATOM 703 C C . ARG A 1 83 ? -7.452 0.057 4.336 1.00 86.50 83 ARG A C 1
ATOM 705 O O . ARG A 1 83 ? -8.248 -0.181 5.242 1.00 86.50 83 ARG A O 1
ATOM 712 N N . TYR A 1 84 ? -6.271 0.641 4.539 1.00 85.44 84 TYR A N 1
ATOM 713 C CA . TYR A 1 84 ? -5.819 1.113 5.847 1.00 85.44 84 TYR A CA 1
ATOM 714 C C . TYR A 1 84 ? -6.731 2.215 6.402 1.00 85.44 84 TYR A C 1
ATOM 716 O O . TYR A 1 84 ? -7.246 2.090 7.513 1.00 85.44 84 TYR A O 1
ATOM 724 N N . GLN A 1 85 ? -7.026 3.246 5.603 1.00 80.69 85 GLN A N 1
ATOM 725 C CA . GLN A 1 85 ? -7.883 4.356 6.032 1.00 80.69 85 GLN A CA 1
ATOM 726 C C . GLN A 1 85 ? -9.322 3.922 6.340 1.00 80.69 85 GLN A C 1
ATOM 728 O O . GLN A 1 85 ? -9.912 4.391 7.314 1.00 80.69 85 GLN A O 1
ATOM 733 N N . LEU A 1 86 ? -9.909 3.034 5.530 1.00 78.50 86 LEU A N 1
ATOM 734 C CA . LEU A 1 86 ? -11.260 2.510 5.766 1.00 78.50 86 LEU A CA 1
ATOM 735 C C . LEU A 1 86 ? -11.364 1.785 7.108 1.00 78.50 86 LEU A C 1
ATOM 737 O O . LEU A 1 86 ? -12.383 1.885 7.793 1.00 78.50 86 LEU A O 1
ATOM 741 N N . LEU A 1 87 ? -10.309 1.064 7.473 1.00 75.94 87 LEU A N 1
ATOM 742 C CA . LEU A 1 87 ? -10.281 0.249 8.670 1.00 75.94 87 LEU A CA 1
ATOM 743 C C . LEU A 1 87 ? -10.007 1.085 9.920 1.00 75.94 87 LEU A C 1
ATOM 745 O O . LEU A 1 87 ? -10.745 0.953 10.892 1.00 75.94 87 LEU A O 1
ATOM 749 N N . GLN A 1 88 ? -9.070 2.034 9.846 1.00 72.56 88 GLN A N 1
ATOM 750 C CA . GLN A 1 88 ? -8.840 3.018 10.910 1.00 72.56 88 GLN A CA 1
ATOM 751 C C . GLN A 1 88 ? -10.105 3.838 11.214 1.00 72.56 88 GLN A C 1
ATOM 753 O O . GLN A 1 88 ? -10.496 3.997 12.369 1.00 72.56 88 GLN A O 1
ATOM 758 N N . LYS A 1 89 ? -10.848 4.264 10.180 1.00 72.38 89 LYS A N 1
ATOM 759 C CA . LYS A 1 89 ? -12.137 4.961 10.363 1.00 72.38 89 LYS A CA 1
ATOM 760 C C . LYS A 1 89 ? -13.206 4.108 11.046 1.00 72.38 89 LYS A C 1
ATOM 762 O O . LYS A 1 89 ? -14.124 4.665 11.646 1.00 72.38 89 LYS A O 1
ATOM 767 N N . LYS A 1 90 ? -13.144 2.780 10.917 1.00 69.50 90 LYS A N 1
ATOM 768 C CA . LYS A 1 90 ? -14.084 1.880 11.590 1.00 69.50 90 LYS A CA 1
ATOM 769 C C . LYS A 1 90 ? -13.768 1.790 13.083 1.00 69.50 90 LYS A C 1
ATOM 771 O O . LYS A 1 90 ? -14.715 1.789 13.855 1.00 69.50 90 LYS A O 1
ATOM 776 N N . LEU A 1 91 ? -12.487 1.780 13.466 1.00 66.81 91 LEU A N 1
ATOM 777 C CA . LEU A 1 91 ? -12.058 1.748 14.867 1.00 66.81 91 LEU A CA 1
ATOM 778 C C . LEU A 1 91 ? -12.329 3.063 15.610 1.00 66.81 91 LEU A C 1
ATOM 780 O O . LEU A 1 91 ? -12.974 3.024 16.653 1.00 66.81 91 LEU A O 1
ATOM 784 N N . ASN A 1 92 ? -11.944 4.220 15.054 1.00 66.44 92 ASN A N 1
ATOM 785 C CA . ASN A 1 92 ? -12.145 5.516 15.731 1.00 66.44 92 ASN A CA 1
ATOM 786 C C . ASN A 1 92 ? -13.607 5.799 16.087 1.00 66.44 92 ASN A C 1
ATOM 788 O O . ASN A 1 92 ? -13.896 6.466 17.072 1.00 66.44 92 ASN A O 1
ATOM 792 N N . ARG A 1 93 ? -14.542 5.283 15.288 1.00 64.12 93 ARG A N 1
ATOM 793 C CA . ARG A 1 93 ? -15.966 5.482 15.532 1.00 64.12 93 ARG A CA 1
ATOM 794 C C . ARG A 1 93 ? -16.490 4.693 16.735 1.00 64.12 93 ARG A C 1
ATOM 796 O O . ARG A 1 93 ? -17.415 5.159 17.380 1.00 64.12 93 ARG A O 1
ATOM 803 N N . PHE A 1 94 ? -15.907 3.532 17.037 1.00 64.06 94 PHE A N 1
ATOM 804 C CA . PHE A 1 94 ? -16.257 2.783 18.247 1.00 64.06 94 PHE A CA 1
ATOM 805 C C . PHE A 1 94 ? -15.742 3.470 19.516 1.00 64.06 94 PHE A C 1
ATOM 807 O O . PHE A 1 94 ? -16.401 3.385 20.544 1.00 64.06 94 PHE A O 1
ATOM 814 N N . TYR A 1 95 ? -14.602 4.163 19.435 1.00 63.31 95 TYR A N 1
ATOM 815 C CA . TYR A 1 95 ? -14.048 4.919 20.559 1.00 63.31 95 TYR A CA 1
ATOM 816 C C . TYR A 1 95 ? -14.938 6.123 20.922 1.00 63.31 95 TYR A C 1
ATOM 818 O O . TYR A 1 95 ? -15.367 6.249 22.066 1.00 63.31 95 TYR A O 1
ATOM 826 N N . ASP A 1 96 ? -15.309 6.931 19.925 1.00 61.94 96 ASP A N 1
ATOM 827 C CA . ASP A 1 96 ? -16.145 8.132 20.098 1.00 61.94 96 ASP A CA 1
ATOM 828 C C . ASP A 1 96 ? -17.560 7.801 20.620 1.00 61.94 96 ASP A C 1
ATOM 830 O O . ASP A 1 96 ? -18.038 8.412 21.574 1.00 61.94 96 ASP A O 1
ATOM 834 N N . ASP A 1 97 ? -18.206 6.758 20.078 1.00 61.06 97 ASP A N 1
ATOM 835 C CA . ASP A 1 97 ? -19.530 6.317 20.547 1.00 61.06 97 ASP A CA 1
ATOM 836 C C . ASP A 1 97 ? -19.479 5.822 22.022 1.00 61.06 97 ASP A C 1
ATOM 838 O O . ASP A 1 97 ? -20.443 6.003 22.767 1.00 61.06 97 ASP A O 1
ATOM 842 N N . SER A 1 98 ? -18.349 5.255 22.478 1.00 60.12 98 SER A N 1
ATOM 843 C CA . SER A 1 98 ? -18.190 4.742 23.852 1.00 60.12 98 SER A CA 1
ATOM 844 C C . SER A 1 98 ? -17.918 5.818 24.912 1.00 60.12 98 SER A C 1
ATOM 846 O O . SER A 1 98 ? -18.489 5.749 26.003 1.00 60.12 98 SER A O 1
ATOM 848 N N . GLU A 1 99 ? -17.113 6.840 24.595 1.00 61.44 99 GLU A N 1
ATOM 849 C CA . GLU A 1 99 ? -16.877 7.978 25.499 1.00 61.44 99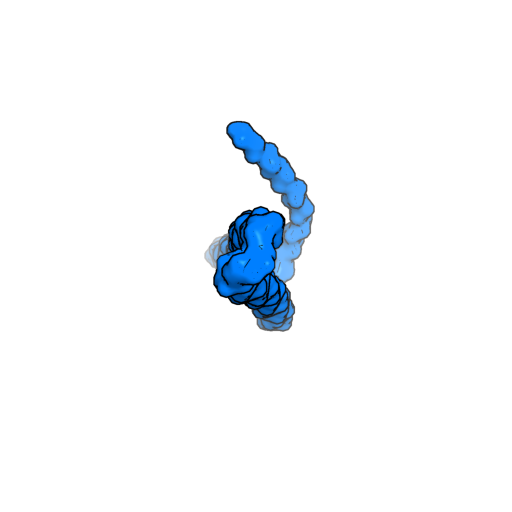 GLU A CA 1
ATOM 850 C C . GLU A 1 99 ? -18.152 8.812 25.683 1.00 61.44 99 GLU A C 1
ATOM 852 O O . GLU A 1 99 ? -18.453 9.277 26.787 1.00 61.44 99 GLU A O 1
ATOM 857 N N . ILE A 1 100 ? -18.943 8.962 24.616 1.00 60.44 100 ILE A N 1
ATOM 858 C CA . ILE A 1 100 ? -20.229 9.661 24.655 1.00 60.44 100 ILE A CA 1
ATOM 859 C C . ILE A 1 100 ? -21.220 8.923 25.574 1.00 60.44 100 ILE A C 1
ATOM 861 O O . ILE A 1 100 ? -21.865 9.558 26.411 1.00 60.44 100 ILE A O 1
ATOM 865 N N . GLU A 1 101 ? -21.314 7.592 25.488 1.00 60.53 101 GLU A N 1
ATOM 866 C CA . GLU A 1 101 ? -22.239 6.792 26.308 1.00 60.53 101 GLU A CA 1
ATOM 867 C C . GLU A 1 101 ? -21.845 6.759 27.804 1.00 60.53 101 GLU A C 1
ATOM 869 O O . GLU A 1 101 ? -22.724 6.802 28.672 1.00 60.53 101 GLU A O 1
ATOM 874 N N . GLU A 1 102 ? -20.546 6.789 28.142 1.00 60.62 102 GLU A N 1
ATOM 875 C CA . GLU A 1 102 ? -20.092 6.986 29.533 1.00 60.62 102 GLU A CA 1
ATOM 876 C C . GLU A 1 102 ? -20.421 8.385 30.074 1.00 60.62 102 GLU A C 1
ATOM 878 O O . GLU A 1 102 ? -20.844 8.519 31.231 1.00 60.62 102 GLU A O 1
ATOM 883 N N . ARG A 1 103 ? -20.291 9.429 29.248 1.00 60.84 103 ARG A N 1
ATOM 884 C CA . ARG A 1 103 ? -20.616 10.808 29.641 1.00 60.84 103 ARG A CA 1
ATOM 885 C C . ARG A 1 103 ? -22.106 10.964 29.948 1.00 60.84 103 ARG A C 1
ATOM 887 O O . ARG A 1 103 ? -22.451 11.540 30.976 1.00 60.84 103 ARG A O 1
ATOM 894 N N . PHE A 1 104 ? -22.977 10.367 29.130 1.00 60.62 104 PHE A N 1
ATOM 895 C CA . PHE A 1 104 ? -24.427 10.362 29.361 1.00 60.62 104 PHE A CA 1
ATOM 896 C C . PHE A 1 104 ? -24.845 9.557 30.604 1.00 60.62 104 PHE A C 1
ATOM 898 O O . PHE A 1 104 ? -25.747 9.987 31.323 1.00 60.62 104 PHE A O 1
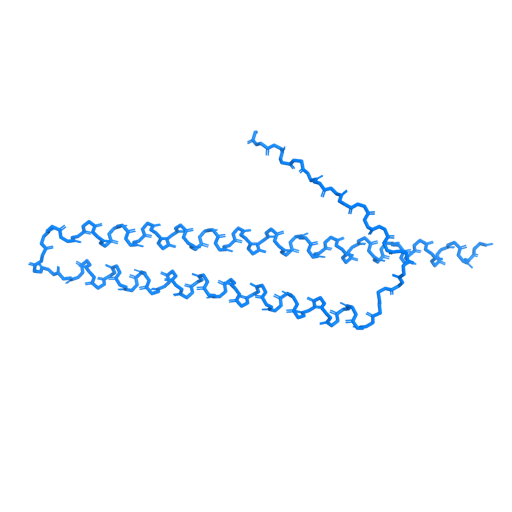ATOM 905 N N . LYS A 1 105 ? -24.198 8.420 30.910 1.00 60.12 105 LYS A N 1
ATOM 906 C CA . LYS A 1 105 ? -24.469 7.668 32.157 1.00 60.12 105 LYS A CA 1
ATOM 907 C C . LYS A 1 105 ? -24.035 8.431 33.411 1.00 60.12 105 LYS A C 1
ATOM 909 O O . LYS A 1 105 ? -24.699 8.332 34.439 1.00 60.12 105 LYS A O 1
ATOM 914 N N . THR A 1 106 ? -22.936 9.177 33.330 1.00 59.62 106 THR A N 1
ATOM 915 C CA . THR A 1 106 ? -22.400 9.948 34.462 1.00 59.62 106 THR A CA 1
ATOM 916 C C . THR A 1 106 ? -23.271 11.162 34.790 1.00 59.62 106 THR A C 1
ATOM 918 O O . THR A 1 106 ? -23.429 11.491 35.963 1.00 59.62 106 THR A O 1
ATOM 921 N N . ASP A 1 107 ? -23.874 11.790 33.779 1.00 59.91 107 ASP A N 1
ATOM 922 C CA . ASP A 1 107 ? -24.798 12.920 33.956 1.00 59.91 107 ASP A CA 1
ATOM 923 C C . ASP A 1 107 ? -26.133 12.470 34.572 1.00 59.91 107 ASP A C 1
ATOM 925 O O . ASP A 1 107 ? -26.600 13.053 35.545 1.00 59.91 107 ASP A O 1
ATOM 929 N N . LYS A 1 108 ? -26.686 11.343 34.103 1.00 56.94 108 LYS A N 1
ATOM 930 C CA . LYS A 1 108 ? -27.963 10.794 34.595 1.00 56.94 108 LYS A CA 1
ATOM 931 C C . LYS A 1 108 ? -27.913 10.203 36.012 1.00 56.94 108 LYS A C 1
ATOM 933 O O . LYS A 1 108 ? -28.949 9.871 36.568 1.00 56.94 108 LYS A O 1
ATOM 938 N N . SER A 1 109 ? -26.715 9.987 36.554 1.00 55.22 109 SER A N 1
ATOM 939 C CA . SER A 1 109 ? -26.484 9.511 37.926 1.00 55.22 109 SER A CA 1
ATOM 940 C C . SER A 1 109 ? -26.414 10.658 38.942 1.00 55.22 109 SER A C 1
ATOM 942 O O . SER A 1 109 ? -26.321 10.389 40.141 1.00 55.22 109 SER A O 1
ATOM 944 N N . LYS A 1 110 ? -26.355 11.910 38.473 1.00 56.31 110 LYS A N 1
ATOM 945 C CA . LYS A 1 110 ? -26.265 13.112 39.311 1.00 56.31 110 LYS A CA 1
ATOM 946 C C . LYS A 1 110 ? -27.608 13.838 39.476 1.00 56.31 110 LYS A C 1
ATOM 948 O O . LYS A 1 110 ? -27.665 14.759 40.286 1.00 56.31 110 LYS A O 1
ATOM 953 N N . GLU A 1 111 ? -28.638 13.420 38.740 1.00 46.94 111 GLU A N 1
ATOM 954 C CA . GLU A 1 111 ? -30.055 13.767 38.953 1.00 46.94 111 GLU A CA 1
ATOM 955 C C . GLU A 1 111 ? -30.751 12.693 39.797 1.00 46.94 111 GLU A C 1
ATOM 957 O O . GLU A 1 111 ? -31.594 13.074 40.639 1.00 46.94 111 GLU A O 1
#

Foldseek 3Di:
DDDDDDPPPPPPPLDACDVVNVVVVVVVLVVLVVQLVVLLVQLVVLQVVLVVQCPPPPDPVSNVVSVVSNVVSVVSNVVSVVSNVVVVVVSVVVVVVNVVSVVVVVVVVVD

Radius of gyration: 22.62 Å; Cα contacts (8 Å, |Δi|>4): 46; chains: 1; bounding box: 50×20×66 Å

Mean predicted aligned error: 12.16 Å

InterPro domains:
  IPR003807 Domain of unknown function DUF202 [PF02656] (27-89)

Organism: NCBI:txid2709310

Solvent-accessible surface area (backbone atoms only — not comparable to full-atom values): 6324 Å² total; per-residue (Å²): 140,82,87,79,80,77,85,74,79,84,77,80,72,90,64,80,84,45,72,69,54,52,58,51,48,51,54,53,51,54,52,48,52,52,52,35,51,50,29,48,52,53,21,50,53,31,39,54,49,17,53,54,42,55,66,45,79,90,42,80,84,46,43,60,56,15,56,51,30,42,52,52,18,54,50,42,39,53,51,31,51,52,55,46,53,59,50,52,56,58,53,56,51,57,54,54,57,48,57,51,54,53,52,56,54,59,56,67,72,76,113